Protein AF-A0A139WYY5-F1 (afdb_monomer)

Sequence (120 aa):
MHFSLTSSFKKAIVKKYYESVNSLLDAKKMDINLKLITSIGFEVVTDIDISHNVLLSCDEKTEQYLKIFQDNNLFQDESERLSITNFICSPGSERYQAFASGYYQQRIFKFRKVSKKTLV

pLDDT: mean 79.57, std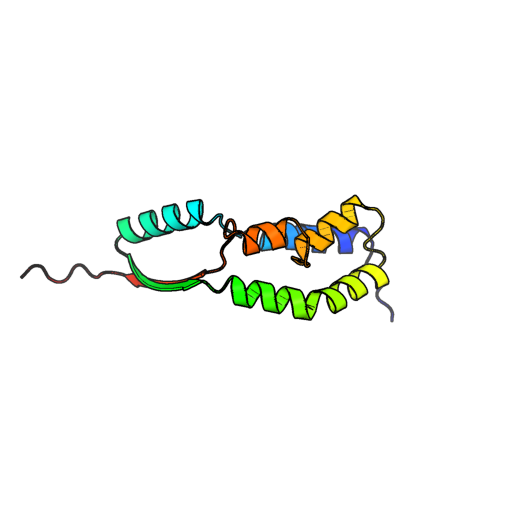 17.53, range [30.67, 94.38]

Secondary structure (DSSP, 8-state):
------HHHHHHHHHHHHHHHT-PPBHHHHHHHHHHHHHTTEEEEEEEE-HHHHHHHHHHHHHHHHHHHHHTT--SSHHHHHHHHHHTT-TTSHHHHHHHTTSB--EEEEEEE-------

Structure (mmCIF, N/CA/C/O backbone):
data_AF-A0A139WYY5-F1
#
_entry.id   AF-A0A139WYY5-F1
#
loop_
_atom_site.group_PDB
_atom_site.id
_atom_site.type_symbol
_atom_site.label_atom_id
_atom_site.label_alt_id
_atom_site.label_comp_id
_atom_site.label_asym_id
_atom_site.label_entity_id
_atom_site.label_seq_id
_atom_site.pdbx_PDB_ins_code
_atom_site.Cartn_x
_atom_site.Cartn_y
_atom_site.Cartn_z
_atom_site.occupancy
_atom_site.B_iso_or_equiv
_atom_site.auth_seq_id
_atom_site.auth_comp_id
_atom_site.auth_asym_id
_atom_site.auth_atom_id
_atom_site.pdbx_PDB_model_num
ATOM 1 N N . MET A 1 1 ? 3.007 29.458 -26.218 1.00 32.16 1 MET A N 1
ATOM 2 C CA . MET A 1 1 ? 4.051 29.569 -25.175 1.00 32.16 1 MET A CA 1
ATOM 3 C C . MET A 1 1 ? 4.251 28.197 -24.550 1.00 32.16 1 MET A C 1
ATOM 5 O O . MET A 1 1 ? 3.414 27.775 -23.766 1.00 32.16 1 MET A O 1
ATOM 9 N N . HIS A 1 2 ? 5.307 27.475 -24.930 1.00 30.67 2 HIS A N 1
ATOM 10 C CA . HIS A 1 2 ? 5.705 26.251 -24.232 1.00 30.67 2 HIS A CA 1
ATOM 11 C C . HIS A 1 2 ? 6.542 26.646 -23.011 1.00 30.67 2 HIS A C 1
ATOM 13 O O . HIS A 1 2 ? 7.684 27.075 -23.156 1.00 30.67 2 HIS A O 1
ATOM 19 N N . PHE A 1 3 ? 5.973 26.533 -21.810 1.00 34.69 3 PHE A N 1
ATOM 20 C CA . PHE A 1 3 ? 6.748 26.627 -20.575 1.00 34.69 3 PHE A CA 1
ATOM 21 C C . PHE A 1 3 ? 7.537 25.327 -20.400 1.00 34.69 3 PHE A C 1
ATOM 23 O O . PHE A 1 3 ? 7.024 24.320 -19.919 1.00 34.69 3 PHE A O 1
ATOM 30 N N . SER A 1 4 ? 8.797 25.340 -20.829 1.00 38.06 4 SER A N 1
ATOM 31 C CA . SER A 1 4 ? 9.757 24.290 -20.501 1.00 38.06 4 SER A CA 1
ATOM 32 C C . SER A 1 4 ? 10.137 24.422 -19.025 1.00 38.06 4 SER A C 1
ATOM 34 O O . SER A 1 4 ? 10.972 25.252 -18.665 1.00 38.06 4 SER A O 1
ATOM 36 N N . LEU A 1 5 ? 9.522 23.613 -18.160 1.00 44.53 5 LEU A N 1
ATOM 37 C CA . LEU A 1 5 ? 9.963 23.461 -16.772 1.00 44.53 5 LEU A CA 1
ATOM 38 C C . LEU A 1 5 ? 11.412 22.959 -16.753 1.00 44.53 5 LEU A C 1
ATOM 40 O O . LEU A 1 5 ? 11.729 21.939 -17.368 1.00 44.53 5 LEU A O 1
ATOM 44 N N . THR A 1 6 ? 12.286 23.672 -16.045 1.00 56.94 6 THR A N 1
ATOM 45 C CA . THR A 1 6 ? 13.700 23.309 -15.911 1.00 56.94 6 THR A CA 1
ATOM 46 C C . THR A 1 6 ? 13.853 21.957 -15.204 1.00 56.94 6 THR A C 1
ATOM 48 O O . THR A 1 6 ? 13.054 21.591 -14.338 1.00 56.94 6 THR A O 1
ATOM 51 N N . SER A 1 7 ? 14.905 21.208 -15.554 1.00 58.69 7 SER A N 1
ATOM 52 C CA . SER A 1 7 ? 15.234 19.899 -14.957 1.00 58.69 7 SER A CA 1
ATOM 53 C C . SER A 1 7 ? 15.269 19.937 -13.417 1.00 58.69 7 SER A C 1
ATOM 55 O O . SER A 1 7 ? 14.761 19.034 -12.751 1.00 58.69 7 SER A O 1
ATOM 57 N N . SER A 1 8 ? 15.761 21.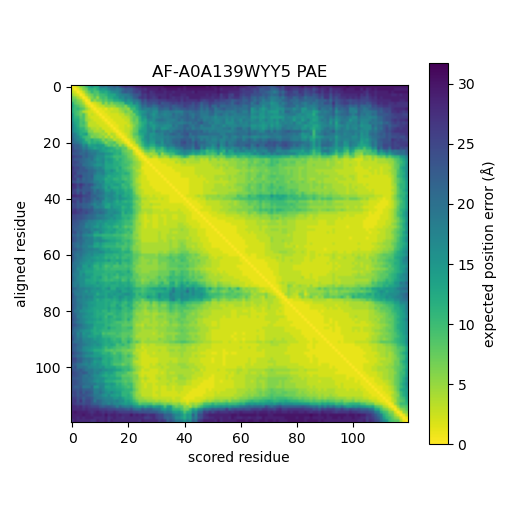038 -12.836 1.00 56.25 8 SER A N 1
ATOM 58 C CA . SER A 1 8 ? 15.803 21.246 -11.383 1.00 56.25 8 SER A CA 1
ATOM 59 C C . SER A 1 8 ? 14.417 21.392 -10.746 1.00 56.25 8 SER A C 1
ATOM 61 O O . SER A 1 8 ? 14.188 20.862 -9.659 1.00 56.25 8 SER A O 1
ATOM 63 N N . PHE A 1 9 ? 13.470 22.050 -11.420 1.00 53.72 9 PHE A N 1
ATOM 64 C CA . PHE A 1 9 ? 12.110 22.235 -10.911 1.00 53.72 9 PHE A CA 1
ATOM 65 C C . PHE A 1 9 ? 11.301 20.935 -10.981 1.00 53.72 9 PHE A C 1
ATOM 67 O O . PHE A 1 9 ? 10.590 20.600 -10.034 1.00 53.72 9 PHE A O 1
ATOM 74 N N . LYS A 1 10 ? 11.480 20.144 -12.050 1.00 58.38 10 LYS A N 1
ATOM 75 C CA . LYS A 1 10 ? 10.902 18.792 -12.152 1.00 58.38 10 LYS A CA 1
ATOM 76 C C . LYS A 1 10 ? 11.415 17.883 -11.027 1.00 58.38 10 LYS A C 1
ATOM 78 O O . LYS A 1 10 ? 10.607 17.261 -10.340 1.00 58.38 10 LYS A O 1
ATOM 83 N N . LYS A 1 11 ? 12.730 17.882 -10.758 1.00 57.44 11 LYS A N 1
ATOM 84 C CA . LYS A 1 11 ? 13.333 17.127 -9.640 1.00 57.44 11 LYS A CA 1
ATOM 85 C C . LYS A 1 11 ? 12.819 17.581 -8.270 1.00 57.44 11 LYS A C 1
ATOM 87 O O . LYS A 1 11 ? 12.565 16.743 -7.410 1.00 57.44 11 LYS A O 1
ATOM 92 N N . ALA A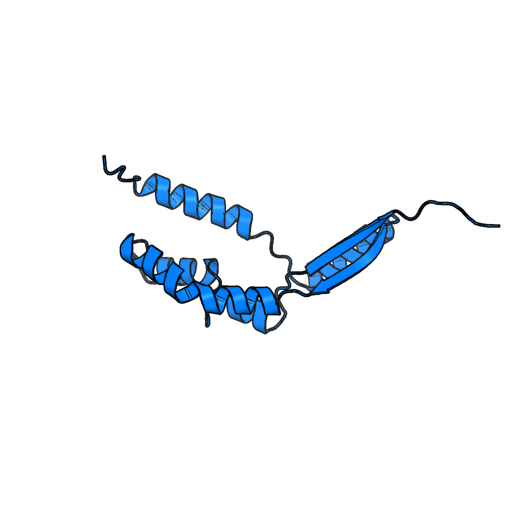 1 12 ? 12.610 18.883 -8.067 1.00 59.81 12 ALA A N 1
ATOM 93 C CA . ALA A 1 12 ? 12.074 19.417 -6.815 1.00 59.81 12 ALA A CA 1
ATOM 94 C C . ALA A 1 12 ? 10.607 19.022 -6.570 1.00 59.81 12 ALA A C 1
ATOM 96 O O . ALA A 1 12 ? 10.254 18.699 -5.437 1.00 59.81 12 ALA A O 1
ATOM 97 N N . ILE A 1 13 ? 9.769 19.006 -7.615 1.00 59.09 13 ILE A N 1
ATOM 98 C CA . ILE A 1 13 ? 8.380 18.528 -7.522 1.00 59.09 13 ILE A CA 1
ATOM 99 C C . ILE A 1 13 ? 8.359 17.041 -7.180 1.00 59.09 13 ILE A C 1
ATOM 101 O O . ILE A 1 13 ? 7.689 16.662 -6.224 1.00 59.09 13 ILE A O 1
ATOM 105 N N . VAL A 1 14 ? 9.133 16.218 -7.899 1.00 58.56 14 VAL A N 1
ATOM 106 C CA . VAL A 1 14 ? 9.237 14.779 -7.615 1.00 58.56 14 VAL A CA 1
ATOM 107 C C . VAL A 1 14 ? 9.704 14.558 -6.179 1.00 58.56 14 VAL A C 1
ATOM 109 O O . VAL A 1 14 ? 9.069 13.798 -5.463 1.00 58.56 14 VAL A O 1
ATOM 112 N N . LYS A 1 15 ? 10.724 15.288 -5.707 1.00 55.44 15 LYS A N 1
ATOM 113 C CA . LYS A 1 15 ? 11.238 15.174 -4.333 1.00 55.44 15 LYS A CA 1
ATOM 114 C C . LYS A 1 15 ? 10.221 15.586 -3.260 1.00 55.44 15 LYS A C 1
ATOM 116 O O . LYS A 1 15 ? 10.008 14.834 -2.317 1.00 55.44 15 LYS A O 1
ATOM 121 N N . LYS A 1 16 ? 9.564 16.746 -3.392 1.00 54.34 16 LYS A N 1
ATOM 122 C CA . LYS A 1 16 ? 8.536 17.187 -2.424 1.00 54.34 16 LYS A CA 1
ATOM 123 C C . LYS A 1 16 ? 7.330 16.252 -2.398 1.00 54.34 16 LYS A C 1
ATOM 125 O O . LYS A 1 16 ? 6.748 16.026 -1.343 1.00 54.34 16 LYS A O 1
ATOM 130 N N . TYR A 1 17 ? 6.955 15.721 -3.555 1.00 52.56 17 TYR A N 1
ATOM 131 C CA . TYR A 1 17 ? 5.878 14.747 -3.657 1.00 52.56 17 TYR A CA 1
ATOM 132 C C . TYR A 1 17 ? 6.316 13.379 -3.089 1.00 52.56 17 TYR A C 1
ATOM 134 O O . TYR A 1 17 ? 5.526 12.699 -2.446 1.00 52.56 17 TYR A O 1
ATOM 142 N N . TYR A 1 18 ? 7.598 13.012 -3.208 1.00 45.84 18 TYR A N 1
ATOM 143 C CA . TYR A 1 18 ? 8.191 11.835 -2.558 1.00 45.84 18 TYR A CA 1
ATOM 144 C C . TYR A 1 18 ? 8.108 11.914 -1.025 1.00 45.84 18 TYR A C 1
ATOM 146 O O . TYR A 1 18 ? 7.786 10.931 -0.360 1.00 45.84 18 TYR A O 1
ATOM 154 N N . GLU A 1 19 ? 8.354 13.096 -0.456 1.00 47.66 19 GLU A N 1
ATOM 155 C CA . GLU A 1 19 ? 8.274 13.339 0.990 1.00 47.66 19 GLU A CA 1
ATOM 156 C C . GLU A 1 19 ? 6.826 13.296 1.517 1.00 47.66 19 GLU A C 1
ATOM 158 O O . GLU A 1 19 ? 6.596 12.775 2.607 1.00 47.66 19 GLU A O 1
ATOM 163 N N . SER A 1 20 ? 5.834 13.771 0.751 1.00 44.25 20 SER A N 1
ATOM 164 C CA . SER A 1 20 ? 4.423 13.752 1.177 1.00 44.25 20 SER A CA 1
ATOM 165 C C . SER A 1 20 ? 3.751 12.378 1.025 1.00 44.25 20 SER A C 1
ATOM 167 O O . SER A 1 20 ? 2.935 11.985 1.865 1.00 44.25 20 SER A O 1
ATOM 169 N N . VAL A 1 21 ? 4.116 11.618 -0.013 1.00 45.62 21 VAL A N 1
ATOM 170 C CA . VAL A 1 21 ? 3.552 10.291 -0.323 1.00 45.62 21 VAL A CA 1
ATOM 171 C C . VAL A 1 21 ? 4.161 9.170 0.530 1.00 45.62 21 VAL A C 1
ATOM 173 O O . VAL A 1 21 ? 3.597 8.079 0.620 1.00 45.62 21 VAL A O 1
ATOM 176 N N . ASN A 1 22 ? 5.266 9.421 1.236 1.00 45.38 22 ASN A N 1
ATOM 177 C CA . ASN A 1 22 ? 5.864 8.472 2.187 1.00 45.38 22 ASN A CA 1
ATOM 178 C C . ASN A 1 22 ? 5.208 8.456 3.579 1.00 45.38 22 ASN A C 1
ATOM 180 O O . ASN A 1 22 ? 5.759 7.886 4.516 1.00 45.38 22 ASN A O 1
ATOM 184 N N . SER A 1 23 ? 4.000 9.003 3.717 1.00 53.03 23 SER A N 1
ATOM 185 C CA . SER A 1 23 ? 3.183 8.862 4.930 1.00 53.03 23 SER A CA 1
ATOM 186 C C . SER A 1 23 ? 2.459 7.507 5.044 1.00 53.03 23 SER A C 1
ATOM 188 O O . SER A 1 23 ? 1.591 7.350 5.902 1.00 53.03 23 SER A O 1
ATOM 190 N N . LEU A 1 24 ? 2.822 6.509 4.224 1.00 60.25 24 LEU A N 1
ATOM 191 C CA . LEU A 1 24 ? 2.325 5.144 4.396 1.00 60.25 24 LEU A CA 1
ATOM 192 C C . LEU A 1 24 ? 2.870 4.542 5.690 1.00 60.25 24 LEU A C 1
ATOM 194 O O . LEU A 1 24 ? 4.079 4.475 5.920 1.00 60.25 24 LEU A O 1
ATOM 198 N N . LEU A 1 25 ? 1.954 4.086 6.534 1.00 64.25 25 LEU A N 1
ATOM 199 C CA . LEU A 1 25 ? 2.279 3.379 7.759 1.00 64.25 25 LEU A CA 1
ATOM 200 C C . LEU A 1 25 ? 2.327 1.878 7.471 1.00 64.25 25 LEU A C 1
ATOM 202 O O . LEU A 1 25 ? 1.374 1.300 6.956 1.00 64.25 25 LEU A O 1
ATOM 206 N N . ASP A 1 26 ? 3.447 1.260 7.843 1.00 81.38 26 ASP A N 1
ATOM 207 C CA . ASP A 1 26 ? 3.533 -0.183 8.089 1.00 81.38 26 ASP A CA 1
ATOM 208 C C . ASP A 1 26 ? 2.344 -0.609 8.964 1.00 81.38 26 ASP A C 1
ATOM 210 O O . ASP A 1 26 ? 2.047 0.060 9.963 1.00 81.38 26 ASP A O 1
ATOM 214 N N . ALA A 1 27 ? 1.682 -1.708 8.597 1.00 81.75 27 ALA A N 1
ATOM 215 C CA . ALA A 1 27 ? 0.551 -2.266 9.334 1.00 81.75 27 ALA A CA 1
ATOM 216 C C . ALA A 1 27 ? 0.837 -2.371 10.845 1.00 81.75 27 ALA A C 1
ATOM 218 O O . ALA A 1 27 ? 0.018 -1.971 11.673 1.00 81.75 27 ALA A O 1
ATOM 219 N N . LYS A 1 28 ? 2.058 -2.772 11.229 1.00 84.81 28 LYS A N 1
ATOM 220 C CA . LYS A 1 28 ? 2.467 -2.852 12.642 1.00 84.81 28 LYS A CA 1
ATOM 221 C C . LYS A 1 28 ? 2.486 -1.490 13.329 1.00 84.81 28 LYS A C 1
ATOM 223 O O . LYS A 1 28 ? 2.083 -1.365 14.485 1.00 84.81 28 LYS A O 1
ATOM 228 N N . LYS A 1 29 ? 2.968 -0.453 12.638 1.00 85.94 29 LYS A N 1
ATOM 229 C CA . LYS A 1 29 ? 2.969 0.921 13.165 1.00 85.94 29 LYS A CA 1
ATOM 230 C C . LYS A 1 29 ? 1.547 1.470 13.255 1.00 85.94 29 LYS A C 1
ATOM 232 O O . LYS A 1 29 ? 1.244 2.191 14.204 1.00 85.94 29 LYS A O 1
ATOM 237 N N . MET A 1 30 ? 0.681 1.103 12.310 1.00 86.75 30 MET A N 1
ATOM 238 C CA . MET A 1 30 ? -0.741 1.441 12.344 1.00 86.75 30 MET A CA 1
ATOM 239 C C . MET A 1 30 ? -1.397 0.896 13.620 1.00 86.75 30 MET A C 1
ATOM 241 O O . MET A 1 30 ? -2.016 1.660 14.356 1.00 86.75 30 MET A O 1
ATOM 245 N N . ASP A 1 31 ? -1.176 -0.379 13.945 1.00 87.06 31 ASP A N 1
ATOM 246 C CA . ASP A 1 31 ? -1.734 -1.012 15.147 1.00 87.06 31 ASP A CA 1
ATOM 247 C C . ASP A 1 31 ? -1.258 -0.348 16.445 1.00 87.06 31 ASP A C 1
ATOM 249 O O . ASP A 1 31 ? -2.036 -0.165 17.386 1.00 87.06 31 ASP A O 1
ATOM 253 N N . ILE A 1 32 ? 0.018 0.045 16.507 1.00 88.88 32 ILE A N 1
ATOM 254 C CA . ILE A 1 32 ? 0.567 0.793 17.648 1.00 88.88 32 ILE A CA 1
ATOM 255 C C . ILE A 1 32 ? -0.140 2.146 17.791 1.00 88.88 32 ILE A C 1
ATOM 257 O O . ILE A 1 32 ? -0.557 2.512 18.892 1.00 88.88 32 ILE A O 1
ATOM 261 N N . ASN A 1 33 ? -0.322 2.872 16.686 1.00 88.19 33 ASN A N 1
ATOM 262 C CA . ASN A 1 33 ? -1.004 4.164 16.694 1.00 88.19 33 ASN A CA 1
ATOM 263 C C . ASN A 1 33 ? -2.477 4.031 17.096 1.00 88.19 33 ASN A C 1
ATOM 265 O O . ASN A 1 33 ? -2.971 4.851 17.868 1.00 88.19 33 ASN A O 1
ATOM 269 N N . LEU A 1 34 ? -3.167 2.983 16.638 1.00 88.75 34 LEU A N 1
ATOM 270 C CA . LEU A 1 34 ? -4.543 2.703 17.044 1.00 88.75 34 LEU A CA 1
ATOM 271 C C . LEU A 1 34 ? -4.635 2.452 18.549 1.00 88.75 34 LEU A C 1
ATOM 273 O O . LEU A 1 34 ? -5.471 3.063 19.212 1.00 88.75 34 LEU A O 1
ATOM 277 N N . LYS A 1 35 ? -3.728 1.645 19.115 1.00 90.19 35 LYS A N 1
ATOM 278 C CA . LYS A 1 35 ? -3.657 1.430 20.569 1.00 90.19 35 LYS A CA 1
ATOM 279 C C . LYS A 1 35 ? -3.458 2.743 21.326 1.00 90.19 35 LYS A C 1
ATOM 281 O O . LYS A 1 35 ? -4.178 2.996 22.291 1.00 90.19 35 LYS A O 1
ATOM 286 N N . LEU A 1 36 ? -2.554 3.605 20.864 1.00 91.44 36 LEU A N 1
ATOM 287 C CA . LEU A 1 36 ? -2.320 4.914 21.479 1.00 91.44 36 LEU A CA 1
ATOM 288 C C . LEU A 1 36 ? -3.558 5.824 21.409 1.00 91.44 36 LEU A C 1
ATOM 290 O O . LEU A 1 36 ? -3.922 6.461 22.395 1.00 91.44 36 LEU A O 1
ATOM 294 N N . ILE A 1 37 ? -4.242 5.866 20.264 1.00 88.69 37 ILE A N 1
ATOM 295 C CA . ILE A 1 37 ? -5.482 6.637 20.096 1.00 88.69 37 ILE A CA 1
ATOM 296 C C . ILE A 1 37 ? -6.571 6.105 21.038 1.00 88.69 37 ILE A C 1
ATOM 298 O O . ILE A 1 37 ? -7.271 6.887 21.689 1.00 88.69 37 ILE A O 1
ATOM 302 N N . THR A 1 38 ? -6.678 4.782 21.184 1.00 88.69 38 THR A N 1
ATOM 303 C CA . THR A 1 38 ? -7.635 4.188 22.124 1.00 88.69 38 THR A CA 1
ATOM 304 C C . THR A 1 38 ? -7.301 4.484 23.582 1.00 88.69 38 THR A C 1
ATOM 306 O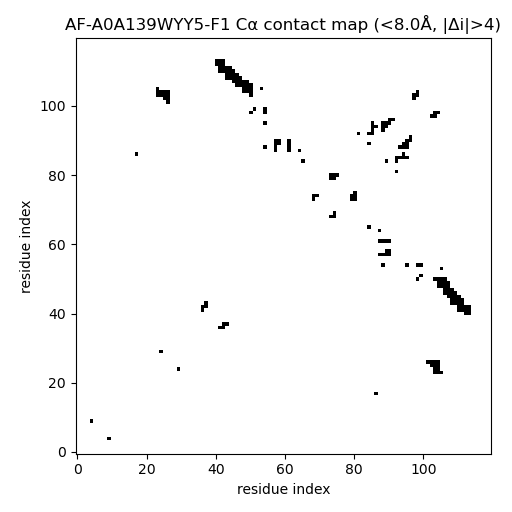 O . THR A 1 38 ? -8.201 4.793 24.364 1.00 88.69 38 THR A O 1
ATOM 309 N N . SER A 1 39 ? -6.016 4.506 23.954 1.00 89.69 39 SER A N 1
ATOM 310 C CA . SER A 1 39 ? -5.601 4.785 25.333 1.00 89.69 39 SER A CA 1
ATOM 311 C C . SER A 1 39 ? -5.899 6.220 25.772 1.00 89.69 39 SER A C 1
ATOM 313 O O . SER A 1 39 ? -6.064 6.472 26.962 1.00 89.69 39 SER A O 1
ATOM 315 N N . ILE A 1 40 ? -6.002 7.165 24.831 1.00 92.12 40 ILE A N 1
ATOM 316 C CA . ILE A 1 40 ? -6.379 8.560 25.115 1.00 92.12 40 ILE A CA 1
ATOM 317 C C . ILE A 1 40 ? -7.901 8.805 25.050 1.00 92.12 40 ILE A C 1
ATOM 319 O O . ILE A 1 40 ? -8.349 9.953 25.089 1.00 92.12 40 ILE A O 1
ATOM 323 N N . GLY A 1 41 ? -8.709 7.740 24.990 1.00 89.88 41 GLY A N 1
ATOM 324 C CA . GLY A 1 41 ? -10.167 7.804 25.130 1.00 89.88 41 GLY A CA 1
ATOM 325 C C . GLY A 1 41 ? -10.936 7.982 23.821 1.00 89.88 41 GLY A C 1
ATOM 326 O O . GLY A 1 41 ? -12.059 8.490 23.838 1.00 89.88 41 GLY A O 1
ATOM 327 N N . PHE A 1 42 ? -10.352 7.594 22.688 1.00 92.50 42 PHE A N 1
ATOM 328 C CA . PHE A 1 42 ? -11.090 7.442 21.437 1.00 92.50 42 PHE A CA 1
ATOM 329 C C . PHE A 1 42 ? -11.454 5.980 21.198 1.00 92.50 42 PHE A C 1
ATOM 331 O O . PHE A 1 42 ? -10.762 5.059 21.606 1.00 92.50 42 PHE A O 1
ATOM 338 N N . GLU A 1 43 ? -12.545 5.772 20.490 1.00 92.12 43 GLU A N 1
ATOM 339 C CA . GLU A 1 43 ? -12.996 4.474 20.024 1.00 92.12 43 GLU A CA 1
ATOM 340 C C . GLU A 1 43 ? -12.974 4.465 18.500 1.00 92.12 43 GLU A C 1
ATOM 342 O O . GLU A 1 43 ? -13.339 5.456 17.856 1.00 92.12 43 GLU A O 1
ATOM 347 N N . VAL A 1 44 ? -12.554 3.342 17.924 1.00 91.44 44 VAL A N 1
ATOM 348 C CA . VAL A 1 44 ? -12.600 3.116 16.481 1.00 91.44 44 VAL A CA 1
ATOM 349 C C . VAL A 1 44 ? -14.018 2.684 16.109 1.00 91.44 44 VAL A C 1
ATOM 351 O O . VAL A 1 44 ? -14.445 1.583 16.426 1.00 91.44 44 VAL A O 1
ATOM 354 N N . VAL A 1 45 ? -14.761 3.572 15.453 1.00 93.38 45 VAL A N 1
ATOM 355 C CA . VAL A 1 45 ? -16.121 3.311 14.948 1.00 93.38 45 VAL A CA 1
ATOM 356 C C . VAL A 1 45 ? -16.073 2.612 13.597 1.00 93.38 45 VAL A C 1
ATOM 358 O O . VAL A 1 45 ? -16.955 1.832 13.250 1.00 93.38 45 VAL A O 1
ATOM 361 N N . THR A 1 46 ? -15.070 2.942 12.792 1.00 91.94 46 THR A N 1
ATOM 362 C CA . THR A 1 46 ? -14.890 2.367 11.464 1.00 91.94 46 THR A CA 1
ATOM 363 C C . THR A 1 46 ? -13.418 2.153 11.223 1.00 91.94 46 THR A C 1
ATOM 365 O O . THR A 1 46 ? -12.608 3.034 11.513 1.00 91.94 46 THR A O 1
ATOM 368 N N . ASP A 1 47 ? -13.116 0.989 10.677 1.00 91.94 47 ASP A N 1
ATOM 369 C CA . ASP A 1 47 ? -11.792 0.575 10.268 1.00 91.94 47 ASP A CA 1
ATOM 370 C C . ASP A 1 47 ? -11.943 -0.249 8.990 1.00 91.94 47 ASP A C 1
ATOM 372 O O . ASP A 1 47 ? -12.353 -1.409 9.029 1.00 91.94 47 ASP A O 1
ATOM 376 N N . ILE A 1 48 ? -11.715 0.396 7.848 1.00 91.50 48 ILE A N 1
ATOM 377 C CA . ILE A 1 48 ? -11.879 -0.223 6.532 1.00 91.50 48 ILE A CA 1
ATOM 378 C C . ILE A 1 48 ? -10.525 -0.238 5.845 1.00 91.50 48 ILE A C 1
ATOM 380 O O . ILE A 1 48 ? -9.964 0.820 5.565 1.00 91.50 48 ILE A O 1
ATOM 384 N N . ASP A 1 49 ? -10.026 -1.432 5.545 1.00 90.69 49 ASP A N 1
ATOM 385 C CA . ASP A 1 49 ? -8.870 -1.610 4.673 1.00 90.69 49 ASP A CA 1
ATOM 386 C C . ASP A 1 49 ? -9.295 -1.417 3.209 1.00 90.69 49 ASP A C 1
ATOM 388 O O . ASP A 1 49 ? -10.161 -2.127 2.702 1.00 90.69 49 ASP A O 1
ATOM 392 N N . ILE A 1 50 ? -8.699 -0.424 2.549 1.00 92.44 50 ILE A N 1
ATOM 393 C CA . ILE A 1 50 ? -8.926 -0.090 1.138 1.00 92.44 50 ILE A CA 1
ATOM 394 C C . ILE A 1 50 ? -7.696 -0.392 0.272 1.00 92.44 50 ILE A C 1
ATOM 396 O O . ILE A 1 50 ? -7.625 0.055 -0.872 1.00 92.44 50 ILE A O 1
ATOM 400 N N . SER A 1 51 ? -6.714 -1.135 0.791 1.00 91.44 51 SER A N 1
ATOM 401 C CA . SER A 1 51 ? -5.456 -1.429 0.087 1.00 91.44 51 SER A CA 1
ATOM 402 C C . SER A 1 51 ? -5.697 -2.113 -1.255 1.00 91.44 51 SER A C 1
ATOM 404 O O . SER A 1 51 ? -5.053 -1.775 -2.243 1.00 91.44 51 SER A O 1
ATOM 406 N N . HIS A 1 52 ? -6.684 -3.009 -1.326 1.00 90.81 52 HIS A N 1
ATOM 407 C CA . HIS A 1 52 ? -7.060 -3.658 -2.580 1.00 90.81 52 HIS A CA 1
ATOM 408 C C . HIS A 1 52 ? -7.588 -2.657 -3.621 1.00 90.81 52 HIS A C 1
ATOM 410 O O . HIS A 1 52 ? -7.166 -2.685 -4.772 1.00 90.81 52 HIS A O 1
ATOM 416 N N . ASN A 1 53 ? -8.451 -1.718 -3.220 1.00 92.06 53 ASN A N 1
ATOM 417 C CA . ASN A 1 53 ? -8.950 -0.665 -4.111 1.00 92.06 53 ASN A CA 1
ATOM 418 C C . ASN A 1 53 ? -7.829 0.267 -4.592 1.00 92.06 53 ASN A C 1
ATOM 420 O O . ASN A 1 53 ? -7.865 0.745 -5.728 1.00 92.06 53 ASN A O 1
ATOM 424 N N . VAL A 1 54 ? -6.839 0.526 -3.733 1.00 89.19 54 VAL A N 1
ATOM 425 C CA . VAL A 1 54 ? -5.641 1.287 -4.105 1.00 89.19 54 VAL A CA 1
ATOM 426 C C . VAL A 1 54 ? -4.837 0.530 -5.159 1.00 89.19 54 VAL A C 1
ATOM 428 O O . VAL A 1 54 ? -4.497 1.131 -6.172 1.00 89.19 54 VAL A O 1
ATOM 431 N N . LEU A 1 55 ? -4.597 -0.772 -4.973 1.00 92.88 55 LEU A N 1
ATOM 432 C CA . LEU A 1 55 ? -3.887 -1.599 -5.955 1.00 92.88 55 LEU A CA 1
ATOM 433 C C . LEU A 1 55 ? -4.600 -1.622 -7.310 1.00 92.88 55 LEU A C 1
ATOM 435 O O . LEU A 1 55 ? -3.964 -1.345 -8.320 1.00 92.88 55 LEU A O 1
ATOM 439 N N . LEU A 1 56 ? -5.922 -1.820 -7.329 1.00 92.75 56 LEU A N 1
ATOM 440 C CA . LEU A 1 56 ? -6.712 -1.745 -8.564 1.00 92.75 56 LEU A CA 1
ATOM 441 C C . LEU A 1 56 ? -6.559 -0.385 -9.262 1.00 92.75 56 LEU A C 1
ATOM 443 O O . LEU A 1 56 ? -6.354 -0.313 -10.470 1.00 92.75 56 LEU A O 1
ATOM 447 N N . SER A 1 57 ? -6.592 0.708 -8.495 1.00 90.44 57 SER A N 1
ATOM 448 C CA . SER A 1 57 ? -6.385 2.053 -9.048 1.00 90.44 57 SER A CA 1
ATOM 449 C C . SER A 1 57 ? -4.972 2.244 -9.609 1.00 90.44 57 SER A C 1
ATOM 451 O O . SER A 1 57 ? -4.783 3.005 -10.561 1.00 90.44 57 SER A O 1
ATOM 453 N N . CYS A 1 58 ? -3.971 1.601 -9.005 1.00 91.31 58 CYS A N 1
ATOM 454 C CA . CYS A 1 58 ? -2.603 1.592 -9.507 1.00 91.31 58 CYS A CA 1
ATOM 455 C C . CYS A 1 58 ? -2.507 0.804 -10.815 1.00 91.31 58 CYS A C 1
ATOM 457 O O . CYS A 1 58 ? -1.922 1.321 -11.766 1.00 91.31 58 CYS A O 1
ATOM 459 N N . ASP A 1 59 ? -3.122 -0.375 -10.900 1.00 93.50 59 ASP A N 1
ATOM 460 C CA . ASP A 1 59 ? -3.158 -1.193 -12.118 1.00 93.50 59 ASP A CA 1
ATOM 461 C C . ASP A 1 59 ? -3.741 -0.404 -13.295 1.00 93.50 59 ASP A C 1
ATOM 463 O O . ASP A 1 59 ? -3.091 -0.255 -14.330 1.00 93.50 59 ASP A O 1
ATOM 467 N N . GLU A 1 60 ? -4.918 0.198 -13.102 1.00 93.25 60 GLU A N 1
ATOM 468 C CA . GLU A 1 60 ? -5.636 0.953 -14.139 1.00 93.25 60 GLU A CA 1
ATOM 469 C C . GLU A 1 60 ? -4.854 2.164 -14.664 1.00 93.25 60 GLU A C 1
ATOM 471 O O . GLU A 1 60 ? -4.968 2.532 -15.834 1.00 93.25 60 GLU A O 1
ATOM 476 N N . LYS A 1 61 ? -4.071 2.821 -13.801 1.00 91.12 61 LYS A N 1
ATOM 477 C CA . LYS A 1 61 ? -3.411 4.095 -14.131 1.00 91.12 61 LYS A CA 1
ATOM 478 C C . LYS A 1 61 ? -1.932 3.960 -14.460 1.00 91.12 61 LYS A C 1
ATOM 480 O O . LYS A 1 61 ? -1.334 4.924 -14.944 1.00 91.12 61 LYS A O 1
ATOM 485 N N . THR A 1 62 ? -1.328 2.799 -14.209 1.00 92.31 62 THR A N 1
ATOM 486 C CA . THR A 1 62 ? 0.120 2.617 -14.350 1.00 92.31 62 THR A CA 1
ATOM 487 C C . THR A 1 62 ? 0.595 2.928 -15.762 1.00 92.31 62 THR A C 1
ATOM 489 O O . THR A 1 62 ? 1.533 3.707 -15.919 1.00 92.31 62 THR A O 1
ATOM 492 N N . GLU A 1 63 ? -0.047 2.374 -16.792 1.00 91.69 63 GLU A N 1
ATOM 493 C CA . GLU A 1 63 ? 0.385 2.578 -18.181 1.00 91.69 63 GLU A CA 1
ATOM 494 C C . GLU A 1 63 ? 0.352 4.056 -18.577 1.00 91.69 63 GLU A C 1
ATOM 496 O O . GLU A 1 63 ? 1.309 4.580 -19.155 1.00 91.69 63 GLU A O 1
ATOM 501 N N . GLN A 1 64 ? -0.721 4.755 -18.195 1.00 91.19 64 GLN A N 1
ATOM 502 C CA . GLN A 1 64 ? -0.868 6.184 -18.444 1.00 91.19 64 GLN A CA 1
ATOM 503 C C . GLN A 1 64 ? 0.256 6.981 -17.773 1.00 91.19 64 GLN A C 1
ATOM 505 O O . GLN A 1 64 ? 0.853 7.858 -18.400 1.00 91.19 64 GLN A O 1
ATOM 510 N N . TYR A 1 65 ? 0.563 6.685 -16.509 1.00 88.88 65 TYR A N 1
ATOM 511 C CA . TYR A 1 65 ? 1.622 7.384 -15.791 1.00 88.88 65 TYR A CA 1
ATOM 512 C C . TYR A 1 65 ? 3.004 7.073 -16.354 1.00 88.88 65 TYR A C 1
ATOM 514 O O . TYR A 1 65 ? 3.761 8.006 -16.615 1.00 88.88 65 TYR A O 1
ATOM 522 N N . LEU A 1 66 ? 3.324 5.803 -16.613 1.00 88.38 66 LEU A N 1
ATOM 523 C CA . LEU A 1 66 ? 4.600 5.412 -17.216 1.00 88.38 66 LEU A CA 1
ATOM 524 C C . LEU A 1 66 ? 4.837 6.134 -18.542 1.00 88.38 66 LEU A C 1
ATOM 526 O O . LEU A 1 66 ? 5.932 6.651 -18.757 1.00 88.38 66 LEU A O 1
ATOM 530 N N . LYS A 1 67 ? 3.807 6.251 -19.385 1.00 88.25 67 LYS A N 1
ATOM 531 C CA . LYS A 1 67 ? 3.892 7.015 -20.630 1.00 88.25 67 LYS A CA 1
ATOM 532 C C . LYS A 1 67 ? 4.208 8.491 -20.380 1.00 88.25 67 LYS A C 1
ATOM 534 O O . LYS A 1 67 ? 5.129 9.025 -20.985 1.00 88.25 67 LYS A O 1
ATOM 539 N N . ILE A 1 68 ? 3.521 9.139 -19.435 1.00 88.19 68 ILE A N 1
ATOM 540 C CA . ILE A 1 68 ? 3.799 10.541 -19.070 1.00 88.19 68 ILE A CA 1
ATOM 541 C C . ILE A 1 68 ? 5.254 10.716 -18.608 1.00 88.19 68 ILE A C 1
ATOM 543 O O . ILE A 1 68 ? 5.900 11.700 -18.978 1.00 88.19 68 ILE A O 1
ATOM 547 N N . PHE A 1 69 ? 5.785 9.781 -17.816 1.00 86.12 69 PHE A N 1
ATOM 548 C CA . PHE A 1 69 ? 7.174 9.825 -17.349 1.00 86.12 69 PHE A CA 1
ATOM 549 C C . PHE A 1 69 ? 8.184 9.593 -18.489 1.00 86.12 69 PHE A C 1
ATOM 551 O O . PHE A 1 69 ? 9.196 10.298 -18.542 1.00 86.12 69 PHE A O 1
ATOM 558 N N . GLN A 1 70 ? 7.893 8.680 -19.425 1.00 86.06 70 GLN A N 1
ATOM 559 C CA . GLN A 1 70 ? 8.690 8.448 -20.641 1.00 86.06 70 GLN A CA 1
ATOM 560 C C . GLN A 1 70 ? 8.723 9.687 -21.533 1.00 86.06 70 GLN A C 1
ATOM 562 O O . GLN A 1 70 ? 9.804 10.191 -21.829 1.00 86.06 70 GLN A O 1
ATOM 567 N N . ASP A 1 71 ? 7.556 10.240 -21.866 1.00 88.38 71 ASP A N 1
ATOM 568 C CA . ASP A 1 71 ? 7.414 11.410 -22.742 1.00 88.38 71 ASP A CA 1
ATOM 569 C C . ASP A 1 71 ? 8.123 12.657 -22.174 1.00 88.38 71 ASP A C 1
ATOM 571 O O . ASP A 1 71 ? 8.465 13.589 -22.902 1.00 88.38 71 ASP A O 1
ATOM 575 N N . ASN A 1 72 ? 8.371 12.687 -20.859 1.00 83.88 72 ASN A N 1
ATOM 576 C CA . ASN A 1 72 ? 9.069 13.772 -20.171 1.00 83.88 72 ASN A CA 1
ATOM 577 C C . ASN A 1 72 ? 10.562 13.518 -19.915 1.00 83.88 72 ASN A C 1
ATOM 579 O O . ASN A 1 72 ? 11.187 14.356 -19.254 1.00 83.88 72 ASN A O 1
ATOM 583 N N . ASN A 1 73 ? 11.129 12.415 -20.418 1.00 82.19 73 ASN A N 1
ATOM 584 C CA . ASN A 1 73 ? 12.517 12.000 -20.180 1.00 82.19 73 ASN A CA 1
ATOM 585 C C . ASN A 1 73 ? 12.876 11.962 -18.682 1.00 82.19 73 ASN A C 1
ATOM 587 O O . ASN A 1 73 ? 13.939 12.430 -18.264 1.00 82.19 73 ASN A O 1
ATOM 591 N N . LEU A 1 74 ? 11.954 11.443 -17.864 1.00 78.12 74 LEU A N 1
ATOM 592 C CA . LEU A 1 74 ? 12.156 11.252 -16.422 1.00 78.12 74 LEU A CA 1
ATOM 593 C C . LEU A 1 74 ? 12.778 9.885 -16.086 1.00 78.12 74 LEU A C 1
ATOM 595 O O . LEU A 1 74 ? 13.068 9.623 -14.929 1.00 78.12 74 LEU A O 1
ATOM 599 N N . PHE A 1 75 ? 12.995 9.035 -17.093 1.00 81.00 75 PHE A N 1
ATOM 600 C CA . PHE A 1 75 ? 13.706 7.760 -16.996 1.00 81.00 75 PHE A CA 1
ATOM 601 C C . PHE A 1 75 ? 15.124 7.894 -17.564 1.00 81.00 75 PHE A C 1
ATOM 603 O O . PHE A 1 75 ? 15.414 7.331 -18.619 1.00 81.00 75 PHE A O 1
ATOM 610 N N . GLN A 1 76 ? 15.988 8.697 -16.936 1.00 78.94 76 GLN A N 1
ATOM 611 C CA . GLN A 1 76 ? 17.335 8.936 -17.481 1.00 78.94 76 GLN A CA 1
ATOM 612 C C . GLN A 1 76 ? 18.260 7.738 -17.249 1.00 78.94 76 GLN A C 1
ATOM 614 O O . GLN A 1 76 ? 19.166 7.498 -18.045 1.00 78.94 76 GLN A O 1
ATOM 619 N N . ASP A 1 77 ? 17.991 6.960 -16.201 1.00 86.00 77 ASP A N 1
ATOM 620 C CA . ASP A 1 77 ? 18.674 5.711 -15.891 1.00 86.00 77 ASP A CA 1
ATOM 621 C C . ASP A 1 77 ? 17.734 4.689 -15.216 1.00 86.00 77 ASP A C 1
ATOM 623 O O . ASP A 1 77 ? 16.549 4.941 -14.962 1.00 86.00 77 ASP A O 1
ATOM 627 N N . GLU A 1 78 ? 18.265 3.493 -14.957 1.00 86.06 78 GLU A N 1
ATOM 628 C CA . GLU A 1 78 ? 17.533 2.396 -14.319 1.00 86.06 78 GLU A CA 1
ATOM 629 C C . GLU A 1 78 ? 17.111 2.719 -12.875 1.00 86.06 78 GLU A C 1
ATOM 631 O O . GLU A 1 78 ? 16.031 2.314 -12.446 1.00 86.06 78 GLU A O 1
ATOM 636 N N . SER A 1 79 ? 17.906 3.497 -12.140 1.00 84.50 79 SER A N 1
ATOM 637 C CA . SER A 1 79 ? 17.610 3.885 -10.757 1.00 84.50 79 SER A CA 1
ATOM 638 C C . SER A 1 79 ? 16.426 4.852 -10.683 1.00 84.50 79 SER A C 1
ATOM 640 O O . SER A 1 79 ? 15.507 4.670 -9.875 1.00 84.50 79 SER A O 1
ATOM 642 N N . GLU A 1 80 ? 16.386 5.851 -11.569 1.00 84.06 80 GLU A N 1
ATOM 643 C CA . GLU A 1 80 ? 15.243 6.755 -11.717 1.00 84.06 80 GLU A CA 1
ATOM 644 C C . GLU A 1 80 ? 13.995 5.983 -12.155 1.00 84.06 80 GLU A C 1
ATOM 646 O O . GLU A 1 80 ? 12.904 6.219 -11.629 1.00 84.06 80 GLU A O 1
ATOM 651 N N . ARG A 1 81 ? 14.155 4.994 -13.045 1.00 85.25 81 ARG A N 1
ATOM 652 C CA . ARG A 1 81 ? 13.058 4.107 -13.439 1.00 85.25 81 ARG A CA 1
ATOM 653 C C . ARG A 1 81 ? 12.484 3.332 -12.274 1.00 85.25 81 ARG A C 1
ATOM 655 O O . ARG A 1 81 ? 11.275 3.413 -12.071 1.00 85.25 81 ARG A O 1
ATOM 662 N N . LEU A 1 82 ? 13.324 2.657 -11.498 1.00 87.31 82 LEU A N 1
ATOM 663 C CA . LEU A 1 82 ? 12.894 1.925 -10.310 1.00 87.31 82 LEU A CA 1
ATOM 664 C C . LEU A 1 82 ? 12.202 2.849 -9.303 1.00 87.31 82 LEU A C 1
ATOM 666 O O . LEU A 1 82 ? 11.120 2.529 -8.804 1.00 87.31 82 LEU A O 1
ATOM 670 N N . SER A 1 83 ? 12.774 4.033 -9.075 1.00 85.94 83 SER A N 1
ATOM 671 C CA . SER A 1 83 ? 12.218 5.045 -8.173 1.00 85.94 83 SER A CA 1
ATOM 672 C C . SER A 1 83 ? 10.822 5.491 -8.604 1.00 85.94 83 SER A C 1
ATOM 674 O O . SER A 1 83 ? 9.909 5.529 -7.782 1.00 85.94 83 SER A O 1
ATOM 676 N N . ILE A 1 84 ? 10.625 5.778 -9.893 1.00 86.31 84 ILE A N 1
ATOM 677 C CA . ILE A 1 84 ? 9.326 6.179 -10.443 1.00 86.31 84 ILE A CA 1
ATOM 678 C C . ILE A 1 84 ? 8.334 5.013 -10.414 1.00 86.31 84 ILE A C 1
ATOM 680 O O . ILE A 1 84 ? 7.189 5.215 -10.016 1.00 86.31 84 ILE A O 1
ATOM 684 N N . THR A 1 85 ? 8.749 3.796 -10.782 1.00 90.00 85 THR A N 1
ATOM 685 C CA . THR A 1 85 ? 7.872 2.612 -10.753 1.00 90.00 85 THR A CA 1
ATOM 686 C C . THR A 1 85 ? 7.404 2.278 -9.340 1.00 90.00 85 THR A C 1
ATO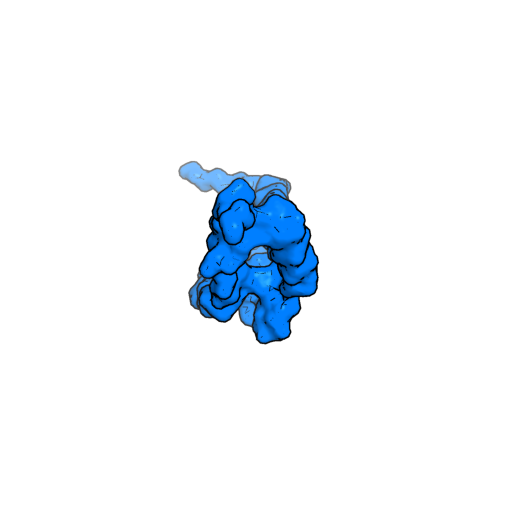M 688 O O . THR A 1 85 ? 6.229 1.959 -9.152 1.00 90.00 85 THR A O 1
ATOM 691 N N . ASN A 1 86 ? 8.286 2.410 -8.342 1.00 89.81 86 ASN A N 1
ATOM 692 C CA . ASN A 1 86 ? 7.932 2.295 -6.927 1.00 89.81 86 ASN A CA 1
ATOM 693 C C . ASN A 1 86 ? 7.010 3.437 -6.504 1.00 89.81 86 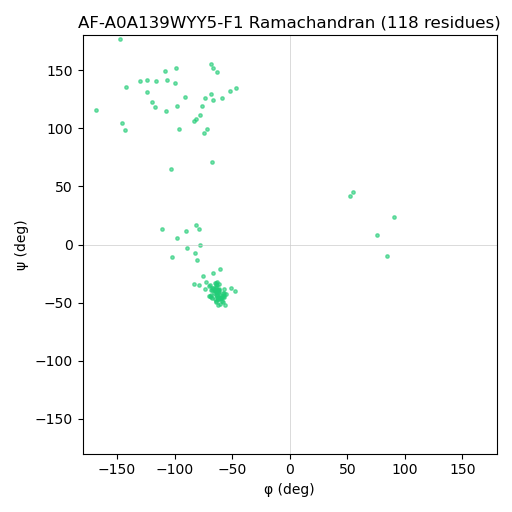ASN A C 1
ATOM 695 O O . ASN A 1 86 ? 6.038 3.216 -5.789 1.00 89.81 86 ASN A O 1
ATOM 699 N N . PHE A 1 87 ? 7.293 4.657 -6.952 1.00 86.00 87 PHE A N 1
ATOM 700 C CA . PHE A 1 87 ? 6.528 5.844 -6.597 1.00 86.00 87 PHE A CA 1
ATOM 701 C C . PHE A 1 87 ? 5.069 5.776 -7.068 1.00 86.00 87 PHE A C 1
ATOM 703 O O . PHE A 1 87 ? 4.164 6.014 -6.270 1.00 86.00 87 PHE A O 1
ATOM 710 N N . ILE A 1 88 ? 4.826 5.393 -8.324 1.00 89.00 88 ILE A N 1
ATOM 711 C CA . ILE A 1 88 ? 3.460 5.209 -8.841 1.00 89.00 88 ILE A CA 1
ATOM 712 C C . ILE A 1 88 ? 2.822 3.890 -8.398 1.00 89.00 88 ILE A C 1
ATOM 714 O O . ILE A 1 88 ? 1.680 3.623 -8.761 1.00 89.00 88 ILE A O 1
ATOM 718 N N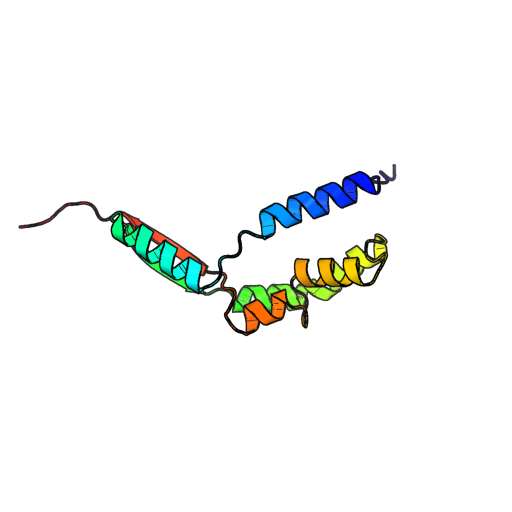 . CYS A 1 89 ? 3.552 3.075 -7.627 1.00 91.38 89 CYS A N 1
ATOM 719 C CA . CYS A 1 89 ? 3.115 1.763 -7.170 1.00 91.38 89 CYS A CA 1
ATOM 720 C C . CYS A 1 89 ? 2.695 0.863 -8.347 1.00 91.38 89 CYS A C 1
ATOM 722 O O . CYS A 1 89 ? 1.655 0.218 -8.316 1.00 91.38 89 CYS A O 1
ATOM 724 N N . SER A 1 90 ? 3.505 0.844 -9.407 1.00 93.31 90 SER A N 1
ATOM 725 C CA . SER A 1 90 ? 3.241 0.017 -10.593 1.00 93.31 90 SER A CA 1
ATOM 726 C C . SER A 1 90 ? 3.330 -1.487 -10.291 1.00 93.31 90 SER A C 1
ATOM 728 O O . SER A 1 90 ? 4.113 -1.872 -9.411 1.00 93.31 90 SER A O 1
ATOM 730 N N . PRO A 1 91 ? 2.602 -2.354 -11.020 1.00 93.75 91 PRO A N 1
ATOM 731 C CA . PRO A 1 91 ? 2.708 -3.802 -10.877 1.00 93.75 91 PRO A CA 1
ATOM 732 C C . PRO A 1 91 ? 4.151 -4.291 -10.967 1.00 93.75 91 PRO A C 1
ATOM 734 O O . PRO A 1 91 ? 4.906 -3.904 -11.858 1.00 93.75 91 PRO A O 1
ATOM 737 N N . GLY A 1 92 ? 4.541 -5.141 -10.018 1.00 90.81 92 GLY A N 1
ATOM 738 C CA . GLY A 1 92 ? 5.902 -5.675 -9.921 1.00 90.81 92 GLY A CA 1
ATOM 739 C C . GLY A 1 92 ? 6.902 -4.774 -9.189 1.00 90.81 92 GLY A C 1
ATOM 740 O O . GLY A 1 92 ? 7.984 -5.245 -8.852 1.00 90.81 92 GLY A O 1
ATOM 741 N N . SER A 1 93 ? 6.546 -3.524 -8.884 1.00 93.44 93 SER A N 1
ATOM 742 C CA . SER A 1 93 ? 7.371 -2.652 -8.043 1.00 93.44 93 SER A CA 1
ATOM 743 C C . SER A 1 93 ? 7.411 -3.143 -6.589 1.00 93.44 93 SER A C 1
ATOM 745 O O . SER A 1 93 ? 6.481 -3.796 -6.113 1.00 93.44 93 SER A O 1
ATOM 747 N N . GLU A 1 94 ? 8.464 -2.801 -5.850 1.00 92.50 94 GLU A N 1
ATOM 748 C CA . GLU A 1 94 ? 8.607 -3.147 -4.431 1.00 92.50 94 GLU A CA 1
ATOM 749 C C . GLU A 1 94 ? 7.428 -2.612 -3.609 1.00 92.50 94 GLU A C 1
ATOM 751 O O . GLU A 1 94 ? 6.869 -3.321 -2.774 1.00 92.50 94 GLU A O 1
ATOM 756 N N . ARG A 1 95 ? 6.992 -1.377 -3.893 1.00 90.06 95 ARG A N 1
ATOM 757 C CA . ARG A 1 95 ? 5.856 -0.755 -3.197 1.00 90.06 95 ARG A CA 1
ATOM 758 C C . ARG A 1 95 ? 4.545 -1.493 -3.474 1.00 90.06 95 ARG A C 1
ATOM 760 O O . ARG A 1 95 ? 3.762 -1.694 -2.550 1.00 90.06 95 ARG A O 1
ATOM 767 N N . TYR A 1 96 ? 4.331 -1.933 -4.714 1.00 93.75 96 TYR A N 1
ATOM 768 C CA . TYR A 1 96 ? 3.180 -2.761 -5.075 1.00 93.75 96 TYR A CA 1
ATOM 769 C C . TYR A 1 96 ? 3.201 -4.094 -4.326 1.00 93.75 96 TYR A C 1
ATOM 771 O O . TYR A 1 96 ? 2.202 -4.476 -3.720 1.00 93.75 96 TYR A O 1
ATOM 779 N N . GLN A 1 97 ? 4.352 -4.771 -4.288 1.00 94.38 97 GLN A N 1
ATOM 780 C CA . GLN A 1 97 ? 4.507 -6.023 -3.540 1.00 94.38 97 GLN A CA 1
ATOM 781 C C . GLN A 1 97 ? 4.300 -5.829 -2.031 1.00 94.38 97 GLN A C 1
ATOM 783 O O . GLN A 1 97 ? 3.718 -6.684 -1.362 1.00 94.38 97 GLN A O 1
ATOM 788 N N . ALA A 1 98 ? 4.714 -4.688 -1.480 1.00 92.38 98 ALA A N 1
ATOM 789 C CA . ALA A 1 98 ? 4.484 -4.355 -0.080 1.00 92.38 98 ALA A CA 1
ATOM 790 C C . ALA A 1 98 ? 2.989 -4.195 0.250 1.00 92.38 98 ALA A C 1
ATOM 792 O O . ALA A 1 98 ? 2.546 -4.656 1.300 1.00 92.38 98 ALA A O 1
ATOM 793 N N . PHE A 1 99 ? 2.190 -3.607 -0.644 1.00 91.94 99 PHE A N 1
ATOM 794 C CA . PHE A 1 99 ? 0.730 -3.593 -0.498 1.00 91.94 99 PHE A CA 1
ATOM 795 C C . PHE A 1 99 ? 0.108 -4.977 -0.720 1.00 91.94 99 PHE A C 1
ATOM 797 O O . PHE A 1 99 ? -0.731 -5.402 0.068 1.00 91.94 99 PHE A O 1
ATOM 804 N N . ALA A 1 100 ? 0.539 -5.709 -1.752 1.00 92.44 100 ALA A N 1
ATOM 805 C CA . ALA A 1 100 ? 0.007 -7.034 -2.078 1.00 92.44 100 ALA A CA 1
ATOM 806 C C . ALA A 1 100 ? 0.272 -8.074 -0.972 1.00 92.44 100 ALA A C 1
ATOM 808 O O . ALA A 1 100 ? -0.546 -8.962 -0.745 1.00 92.44 100 ALA A O 1
ATOM 809 N N . SER A 1 101 ? 1.391 -7.944 -0.256 1.00 93.12 101 SER A N 1
ATOM 810 C CA . SER A 1 101 ? 1.738 -8.774 0.908 1.00 93.12 101 SER A CA 1
ATOM 811 C C . SER A 1 101 ? 1.079 -8.324 2.217 1.00 93.12 101 SER A C 1
ATOM 813 O O . SER A 1 101 ? 1.202 -9.016 3.226 1.00 93.12 101 SER A O 1
ATOM 815 N N . GLY A 1 102 ? 0.401 -7.172 2.228 1.00 89.94 102 GLY A N 1
ATOM 816 C CA . GLY A 1 102 ? -0.199 -6.581 3.426 1.00 89.94 102 GLY A CA 1
ATOM 817 C C . GLY A 1 102 ? 0.799 -5.917 4.380 1.00 89.94 102 GLY A C 1
ATOM 818 O O . GLY A 1 102 ? 0.418 -5.519 5.479 1.00 89.94 102 GLY A O 1
ATOM 819 N N . TYR A 1 103 ? 2.069 -5.775 3.985 1.00 90.44 103 TYR A N 1
ATOM 820 C CA . TYR A 1 103 ? 3.063 -5.033 4.765 1.00 90.44 103 TYR A CA 1
ATOM 821 C C . TYR A 1 103 ? 2.696 -3.546 4.868 1.00 90.44 103 TYR A C 1
ATOM 823 O O . TYR A 1 103 ? 2.747 -2.949 5.947 1.00 90.44 103 TYR A O 1
ATOM 831 N N . TYR A 1 104 ? 2.274 -2.960 3.747 1.00 90.44 104 TYR A N 1
ATOM 832 C CA . TYR A 1 104 ? 1.625 -1.656 3.725 1.00 90.44 104 TYR A CA 1
ATOM 833 C C . TYR A 1 104 ? 0.120 -1.812 3.623 1.00 90.44 104 TYR A C 1
ATOM 835 O O . TYR A 1 104 ? -0.384 -2.623 2.849 1.00 90.44 104 TYR A O 1
ATOM 843 N N . GLN A 1 105 ? -0.585 -0.983 4.388 1.00 88.50 105 GLN A N 1
ATOM 844 C CA . GLN A 1 105 ? -2.033 -0.904 4.350 1.00 88.50 105 GLN A CA 1
ATOM 845 C C . GLN A 1 105 ? -2.483 0.543 4.214 1.00 88.50 105 GLN A C 1
ATOM 847 O O . GLN A 1 105 ? -1.949 1.448 4.858 1.00 88.50 105 GLN A O 1
ATOM 852 N N . GLN A 1 106 ? -3.519 0.752 3.411 1.00 89.00 106 GLN A N 1
ATOM 853 C CA . GLN A 1 106 ? -4.266 1.996 3.365 1.00 89.00 106 GLN A CA 1
ATOM 854 C C . GLN A 1 106 ? -5.621 1.755 4.021 1.00 89.00 106 GLN A C 1
ATOM 856 O O . GLN A 1 106 ? -6.430 0.984 3.516 1.00 89.00 106 GLN A O 1
ATOM 861 N N . ARG A 1 107 ? -5.877 2.421 5.150 1.00 88.00 107 ARG A N 1
ATOM 862 C CA . ARG A 1 107 ? -7.102 2.219 5.933 1.00 88.00 107 ARG A CA 1
ATOM 863 C C . ARG A 1 107 ? -7.849 3.534 6.119 1.00 88.00 107 ARG A C 1
ATOM 865 O O . ARG A 1 107 ? -7.233 4.584 6.307 1.00 88.00 107 ARG A O 1
ATOM 872 N N . ILE A 1 108 ? -9.175 3.480 6.050 1.00 89.31 108 ILE A N 1
ATOM 873 C CA . ILE A 1 108 ? -10.062 4.590 6.393 1.00 89.31 108 ILE A CA 1
ATOM 874 C C . ILE A 1 108 ? -10.553 4.362 7.816 1.00 89.31 108 ILE A C 1
ATOM 876 O O . ILE A 1 108 ? -11.246 3.382 8.095 1.00 89.31 108 ILE A O 1
ATOM 880 N N . PHE A 1 109 ? -10.228 5.307 8.695 1.00 89.88 109 PHE A N 1
ATOM 88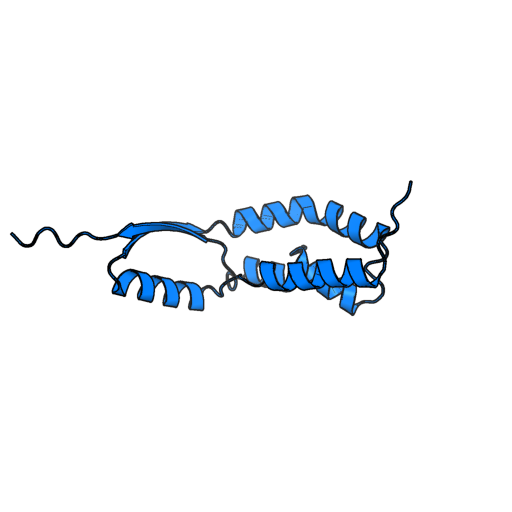1 C CA . PHE A 1 109 ? -10.671 5.277 10.078 1.00 89.88 109 PHE A CA 1
ATOM 882 C C . PHE A 1 109 ? -11.750 6.315 10.352 1.00 89.88 109 PHE A C 1
ATOM 884 O O . PHE A 1 109 ? -11.665 7.465 9.917 1.00 89.88 109 PHE A O 1
ATOM 891 N N . LYS A 1 110 ? -12.728 5.928 11.169 1.00 91.88 110 LYS A N 1
ATOM 892 C CA . LYS A 1 110 ? -13.629 6.858 11.848 1.00 91.88 110 LYS A CA 1
ATOM 893 C C . LYS A 1 110 ? -13.466 6.664 13.341 1.00 91.88 110 LYS A C 1
ATOM 895 O O . LYS A 1 110 ? -13.691 5.568 13.848 1.00 91.88 110 LYS A O 1
ATOM 900 N N . PHE A 1 111 ? -13.123 7.735 14.043 1.00 92.50 111 PHE A N 1
ATOM 901 C CA . PHE A 1 111 ? -12.976 7.716 15.492 1.00 92.50 111 PHE A CA 1
ATOM 902 C C . PHE A 1 111 ? -14.121 8.467 16.167 1.00 92.50 111 PHE A C 1
ATOM 904 O O . PHE A 1 111 ? -14.649 9.445 15.634 1.00 92.50 111 PHE A O 1
ATOM 911 N N . ARG A 1 112 ? -14.474 8.032 17.374 1.00 92.81 112 ARG A N 1
ATOM 912 C CA . ARG A 1 112 ? -15.400 8.719 18.275 1.00 92.81 112 ARG A CA 1
ATOM 913 C C . ARG A 1 112 ? -14.707 8.956 19.604 1.00 92.81 112 ARG A C 1
ATOM 915 O O . ARG A 1 112 ? -14.143 8.033 20.174 1.00 92.81 112 ARG A O 1
ATOM 922 N N . LYS A 1 113 ? -14.769 10.180 20.127 1.00 91.50 113 LYS A N 1
ATOM 923 C CA . LYS A 1 113 ? -14.297 10.459 21.487 1.00 91.50 113 LYS A CA 1
ATOM 924 C C . LYS A 1 113 ? -15.296 9.894 22.491 1.00 91.50 113 LYS A C 1
ATOM 926 O O . LYS A 1 113 ? -16.478 10.237 22.436 1.00 91.50 113 LYS A O 1
ATOM 931 N N . VAL A 1 114 ? -14.827 9.068 23.416 1.00 85.94 114 VAL A N 1
ATOM 932 C CA . VAL A 1 114 ? -15.661 8.549 24.496 1.00 85.94 114 VAL A CA 1
ATOM 933 C C . VAL A 1 114 ? -15.805 9.652 25.545 1.00 85.94 114 VAL A C 1
ATOM 935 O O . VAL A 1 114 ? -14.846 10.071 26.193 1.00 85.94 114 VAL A O 1
ATOM 938 N N . SER A 1 115 ? -17.018 10.186 25.674 1.00 75.25 115 SER A N 1
ATOM 939 C CA . SER A 1 115 ? -17.377 11.096 26.763 1.00 75.25 115 SER A CA 1
ATOM 940 C C . SER A 1 115 ? -17.390 10.305 28.072 1.00 75.25 115 SER A C 1
ATOM 942 O O . SER A 1 115 ? -18.057 9.277 28.149 1.00 75.25 115 SER A O 1
ATOM 944 N N . LYS A 1 116 ? -16.715 10.795 29.122 1.00 65.81 116 LYS A N 1
ATOM 945 C CA . LYS A 1 116 ? -16.862 10.287 30.499 1.00 65.81 116 LYS A CA 1
ATOM 946 C C . LYS A 1 116 ? -18.266 10.613 31.044 1.00 65.81 116 LYS A C 1
ATOM 948 O O . LYS A 1 116 ? -18.425 11.490 31.882 1.00 65.81 116 LYS A O 1
ATOM 953 N N . LYS A 1 117 ? -19.292 9.945 30.530 1.00 59.44 117 LYS A N 1
ATOM 954 C CA . LYS A 1 117 ? -20.641 9.804 31.096 1.00 59.44 117 LYS A CA 1
ATOM 955 C C . LYS A 1 117 ? -21.044 8.392 30.666 1.00 59.44 117 LYS A C 1
ATOM 957 O O . LYS A 1 117 ? -21.160 8.158 29.472 1.00 59.44 117 LYS A O 1
ATOM 962 N N . THR A 1 118 ? -21.0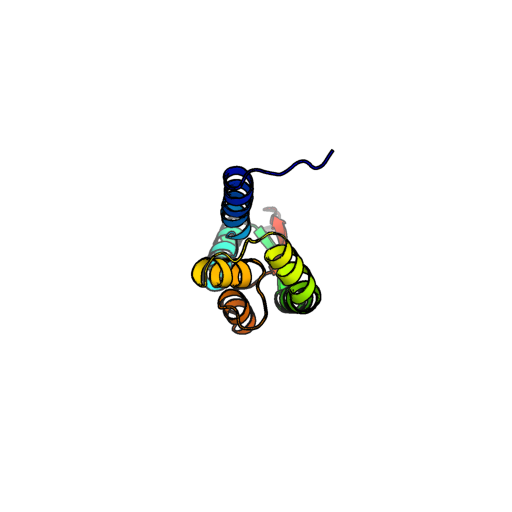57 7.378 31.522 1.00 47.56 118 THR A N 1
ATOM 963 C CA . THR A 1 118 ? -21.883 7.265 32.724 1.00 47.56 118 THR A CA 1
ATOM 964 C C . THR A 1 118 ? -21.345 6.079 33.536 1.00 47.56 118 THR A C 1
ATOM 966 O O . THR A 1 118 ? -21.375 4.954 33.050 1.00 47.56 118 THR A O 1
ATOM 969 N N . LEU A 1 119 ? -20.831 6.328 34.741 1.00 42.56 119 LEU A N 1
ATOM 970 C CA . LEU A 1 119 ? -20.867 5.342 35.823 1.00 42.56 119 LEU A CA 1
ATOM 971 C C . LEU A 1 119 ? -22.100 5.737 36.640 1.00 42.56 119 LEU A C 1
ATOM 973 O O . LEU A 1 119 ? -22.055 6.748 37.341 1.00 42.56 119 LEU A O 1
ATOM 977 N N . VAL A 1 120 ? -23.212 5.037 36.425 1.00 41.88 120 VAL A N 1
ATOM 978 C CA . VAL A 1 120 ? -24.361 5.003 37.343 1.00 41.88 120 VAL A CA 1
ATOM 979 C C . VAL A 1 120 ? -24.325 3.637 37.993 1.00 41.88 120 VAL A C 1
ATOM 981 O O . VAL A 1 120 ? -24.121 2.664 37.231 1.00 41.88 120 VAL A O 1
#

Mean predicted aligned error: 9.79 Å

Organism: NCBI:txid128403

Foldseek 3Di:
DDPDDDPVNVVVVLVVLVVVLVPWDFPVRVVVVQVVCVVVAKDWPDKDWCLVVLLVVLAVCVVVQVVVCVVSCQCVDPVSVLVSCLSSLHPPHPVVVCSVVSRTTDIDTDMDGHDPDDDD

Solvent-accessible surface area (backbone atoms only — not comparable to full-atom values): 6980 Å² total; per-residue (Å²): 134,86,83,77,76,50,71,68,58,54,50,48,52,53,50,57,49,52,66,63,67,63,72,69,43,43,42,70,57,44,55,54,51,50,53,55,47,40,74,75,41,35,43,80,77,38,81,42,81,43,43,66,61,51,49,54,54,19,60,76,42,31,66,63,50,53,49,56,40,54,81,65,66,58,56,82,46,71,67,45,39,52,53,50,36,32,69,61,31,20,86,88,21,68,49,29,50,32,42,76,71,53,50,34,52,44,68,52,75,40,76,43,76,63,67,99,73,82,93,126

Nearest PDB structures (foldseek):
  2fk7-assembly1_A  TM=7.546E-01  e=2.619E+00  Mycobacterium tuberculosis H37Rv
  5gm2-assembly3_R  TM=5.536E-01  e=1.211E+00  Streptomyces blastmyceticus
  7l9u-assembly1_A  TM=6.264E-01  e=3.611E+00  Mycobacterium tuberculosis H37Rv
  7lxi-assembly1_A  TM=5.966E-01  e=3.851E+00  Mycobacterium tuberculosis H37Rv
  3bus-assembly2_B  TM=4.290E-01  e=4.106E+00  Lentzea aerocolonigenes

Radius of gyration: 19.53 Å; Cα contacts (8 Å, |Δi|>4): 107; chains: 1; bounding box: 43×38×62 Å